Protein AF-D0R323-F1 (afdb_monomer)

pLDDT: mean 94.89, std 7.04, range [64.5, 98.75]

Structure (mmCIF, N/CA/C/O backbone):
data_AF-D0R323-F1
#
_entry.id   AF-D0R323-F1
#
loop_
_atom_site.group_PDB
_atom_site.id
_atom_site.type_symbol
_atom_site.label_atom_id
_atom_site.label_alt_id
_atom_site.label_comp_id
_atom_site.label_asym_id
_atom_site.label_entity_id
_atom_site.label_seq_id
_atom_site.pdbx_PDB_ins_code
_atom_site.Cartn_x
_atom_site.Cartn_y
_atom_site.Cartn_z
_atom_site.occupancy
_atom_site.B_iso_or_equiv
_atom_site.auth_seq_id
_atom_site.auth_comp_id
_atom_site.auth_asym_id
_atom_site.auth_atom_id
_atom_site.pdbx_PDB_model_num
ATOM 1 N N . MET A 1 1 ? 4.455 1.719 27.525 1.00 64.50 1 MET A N 1
ATOM 2 C CA . MET A 1 1 ? 4.922 1.359 26.166 1.00 64.50 1 MET A CA 1
ATOM 3 C C . MET A 1 1 ? 4.490 2.442 25.193 1.00 64.50 1 MET A C 1
ATOM 5 O O . MET A 1 1 ? 3.325 2.818 25.219 1.00 64.50 1 MET A O 1
ATOM 9 N N . LYS A 1 2 ? 5.410 2.971 24.379 1.00 74.00 2 LYS A N 1
ATOM 10 C CA . LYS A 1 2 ? 5.092 3.949 23.328 1.00 74.00 2 LYS A CA 1
ATOM 11 C C . LYS A 1 2 ? 4.549 3.183 22.117 1.00 74.00 2 LYS A C 1
ATOM 13 O O . LYS A 1 2 ? 5.197 2.240 21.671 1.00 74.00 2 LYS A O 1
ATOM 18 N N . ARG A 1 3 ? 3.359 3.539 21.622 1.00 79.44 3 ARG A N 1
ATOM 19 C CA . ARG A 1 3 ? 2.848 2.988 20.358 1.00 79.44 3 ARG A CA 1
ATOM 20 C C . ARG A 1 3 ? 3.698 3.550 19.218 1.00 79.44 3 ARG A C 1
ATOM 22 O O . ARG A 1 3 ? 3.858 4.762 19.129 1.00 79.44 3 ARG A O 1
ATOM 29 N N . ILE A 1 4 ? 4.290 2.663 18.419 1.00 87.12 4 ILE A N 1
ATOM 30 C CA . ILE A 1 4 ? 5.139 3.020 17.268 1.00 87.12 4 ILE A CA 1
ATOM 31 C C . ILE A 1 4 ? 4.281 3.482 16.080 1.00 87.12 4 ILE A C 1
ATOM 33 O O . ILE A 1 4 ? 4.727 4.307 15.292 1.00 87.12 4 ILE A O 1
ATOM 37 N N . LEU A 1 5 ? 3.040 2.996 15.990 1.00 85.88 5 LEU A N 1
ATOM 38 C CA . LEU A 1 5 ? 2.075 3.357 14.955 1.00 85.88 5 LEU A CA 1
ATOM 39 C C . LEU A 1 5 ? 0.865 4.053 15.586 1.00 85.88 5 LEU A C 1
ATOM 41 O O . LEU A 1 5 ? 0.327 3.573 16.590 1.00 85.88 5 LEU A O 1
ATOM 45 N N . ASP A 1 6 ? 0.440 5.164 14.986 1.00 89.94 6 ASP A N 1
ATOM 46 C CA . ASP A 1 6 ? -0.778 5.888 15.357 1.00 89.94 6 ASP A CA 1
ATOM 47 C C . ASP A 1 6 ? -1.979 5.329 14.581 1.00 89.94 6 ASP A C 1
ATOM 49 O O . ASP A 1 6 ? -2.386 5.842 13.542 1.00 89.94 6 ASP A O 1
ATOM 53 N N . ILE A 1 7 ? -2.482 4.186 15.049 1.00 92.00 7 ILE A N 1
ATOM 54 C CA . ILE A 1 7 ? -3.579 3.436 14.429 1.00 92.00 7 ILE A CA 1
ATOM 55 C C . ILE A 1 7 ? -4.631 3.072 15.478 1.00 92.00 7 ILE A C 1
ATOM 57 O O . ILE A 1 7 ? -4.315 2.622 16.582 1.00 92.00 7 ILE A O 1
ATOM 61 N N . ASN A 1 8 ? -5.901 3.259 15.119 1.00 94.12 8 ASN A N 1
ATOM 62 C CA . ASN A 1 8 ? -7.075 2.962 15.949 1.00 94.12 8 ASN A CA 1
ATOM 63 C C . ASN A 1 8 ? -7.944 1.822 15.380 1.00 94.12 8 ASN A C 1
ATOM 65 O O . ASN A 1 8 ? -9.040 1.573 15.878 1.00 94.12 8 ASN A O 1
ATOM 69 N N . GLN A 1 9 ? -7.449 1.135 14.351 1.00 94.19 9 GLN A N 1
ATOM 70 C CA . GLN A 1 9 ? -8.111 0.042 13.642 1.00 94.19 9 GLN A CA 1
ATOM 71 C C . GLN A 1 9 ? -7.125 -1.107 13.401 1.00 94.19 9 GLN A C 1
ATOM 73 O O . GLN A 1 9 ? -5.910 -0.896 13.402 1.00 94.19 9 GLN A O 1
ATOM 78 N N . PHE A 1 10 ? -7.642 -2.322 13.194 1.00 96.19 10 PHE A N 1
ATOM 79 C CA . PHE A 1 10 ? -6.815 -3.454 12.774 1.00 96.19 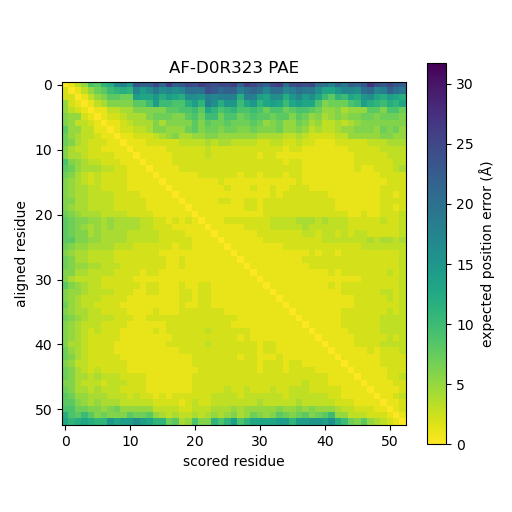10 PHE A CA 1
ATOM 80 C C . PHE A 1 10 ? -6.216 -3.193 11.395 1.00 96.19 10 PHE A C 1
ATOM 82 O O . PHE A 1 10 ? -6.901 -2.686 10.505 1.00 96.19 10 PHE A O 1
ATOM 89 N N . LEU A 1 11 ? -4.951 -3.572 11.225 1.00 97.06 11 LEU A N 1
ATOM 90 C CA . LEU A 1 11 ? -4.299 -3.534 9.925 1.00 97.06 11 LEU A CA 1
ATOM 91 C C . LEU A 1 11 ? -4.828 -4.679 9.060 1.00 97.06 11 LEU A C 1
ATOM 93 O O . LEU A 1 11 ? -4.929 -5.817 9.518 1.00 97.06 11 LEU A O 1
ATOM 97 N N . HIS A 1 12 ? -5.171 -4.363 7.821 1.00 98.06 12 HIS A N 1
ATOM 98 C CA . HIS A 1 12 ? -5.718 -5.286 6.843 1.00 98.06 12 HIS A CA 1
ATOM 99 C C . HIS A 1 12 ? -5.140 -4.962 5.464 1.00 98.06 12 HIS A C 1
ATOM 101 O O . HIS A 1 12 ? -5.271 -3.839 4.969 1.00 98.06 12 HIS A O 1
ATOM 107 N N . GLY A 1 13 ? -4.495 -5.961 4.869 1.00 97.81 13 GLY A N 1
ATOM 108 C CA . GLY A 1 13 ? -3.822 -5.889 3.579 1.00 97.81 13 GLY A CA 1
ATOM 109 C C . GLY A 1 13 ? -2.690 -6.908 3.520 1.00 97.81 13 GLY A C 1
ATOM 110 O O . GLY A 1 13 ? -2.827 -8.001 4.069 1.00 97.81 13 GLY A O 1
ATOM 111 N N . GLY A 1 14 ? -1.584 -6.559 2.871 1.00 98.44 14 GLY A N 1
ATOM 112 C CA . GLY A 1 14 ? -0.455 -7.465 2.682 1.00 98.44 14 GLY A CA 1
ATOM 113 C C . GLY A 1 14 ? 0.647 -6.838 1.840 1.00 98.44 14 GLY A C 1
ATOM 114 O O . GLY A 1 14 ? 0.750 -5.614 1.752 1.00 98.44 14 GLY A O 1
ATOM 115 N N . ASP A 1 15 ? 1.465 -7.684 1.233 1.00 98.62 15 ASP A N 1
ATOM 116 C CA . ASP A 1 15 ? 2.571 -7.255 0.385 1.00 98.62 15 ASP A CA 1
ATOM 117 C C . ASP A 1 15 ? 2.037 -6.610 -0.900 1.00 98.62 15 ASP A C 1
ATOM 119 O O . ASP A 1 15 ? 1.137 -7.138 -1.555 1.00 98.62 15 ASP A O 1
ATOM 123 N N . TYR A 1 16 ? 2.584 -5.450 -1.249 1.00 98.62 16 TYR A N 1
ATOM 124 C CA . TYR A 1 16 ? 2.264 -4.717 -2.465 1.00 98.62 16 TYR A CA 1
ATOM 125 C C . TYR A 1 16 ? 3.563 -4.333 -3.169 1.00 98.62 16 TYR A C 1
ATOM 127 O O . TYR A 1 16 ? 4.426 -3.679 -2.582 1.00 98.62 16 TYR A O 1
ATOM 135 N N . ASN A 1 17 ? 3.691 -4.737 -4.433 1.00 98.06 17 ASN A N 1
ATOM 136 C CA . ASN A 1 17 ? 4.900 -4.570 -5.237 1.00 98.06 17 ASN A CA 1
ATOM 137 C C . ASN A 1 17 ? 4.664 -3.625 -6.434 1.00 98.06 17 ASN A C 1
ATOM 139 O O . ASN A 1 17 ? 4.692 -4.076 -7.584 1.00 98.06 17 ASN A O 1
ATOM 143 N N . PRO A 1 18 ? 4.412 -2.319 -6.205 1.00 97.50 18 PRO A N 1
ATOM 144 C CA . PRO A 1 18 ? 4.148 -1.363 -7.283 1.00 97.50 18 PRO A CA 1
ATOM 145 C C . PRO A 1 18 ? 5.339 -1.182 -8.231 1.00 97.50 18 PRO A C 1
ATOM 147 O O . PRO A 1 18 ? 5.158 -0.797 -9.381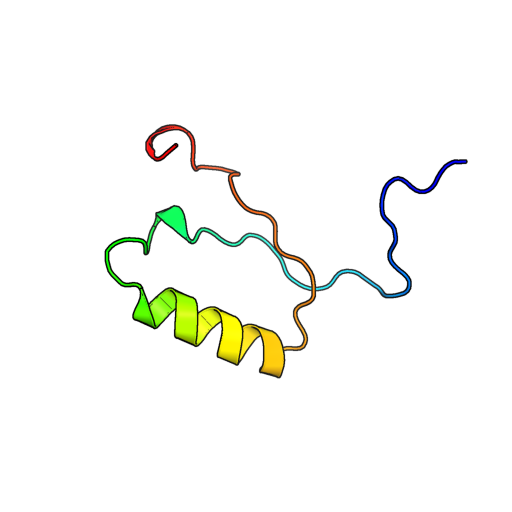 1.00 97.50 18 PRO A O 1
ATOM 150 N N . GLU A 1 19 ? 6.560 -1.471 -7.776 1.00 97.06 19 GLU A N 1
ATOM 151 C CA . GLU A 1 19 ? 7.788 -1.393 -8.574 1.00 97.06 19 GLU A CA 1
ATOM 152 C C . GLU A 1 19 ? 7.814 -2.342 -9.776 1.00 97.06 19 GLU A C 1
ATOM 154 O O . GLU A 1 19 ? 8.595 -2.145 -10.709 1.00 97.06 19 GLU A O 1
ATOM 159 N N . GLN A 1 20 ? 6.963 -3.370 -9.767 1.00 97.31 20 GLN A N 1
ATOM 160 C CA . GLN A 1 20 ? 6.793 -4.290 -10.890 1.00 97.31 20 GLN A CA 1
ATOM 161 C C . GLN A 1 20 ? 5.894 -3.706 -11.992 1.00 97.31 20 GLN A C 1
ATOM 163 O O . GLN A 1 20 ? 5.885 -4.234 -13.099 1.00 97.31 20 GLN A O 1
ATOM 168 N N . TRP A 1 21 ? 5.188 -2.606 -11.705 1.00 97.50 21 TRP A N 1
ATOM 169 C CA . TRP A 1 21 ? 4.141 -2.016 -12.547 1.00 97.50 21 TRP A CA 1
ATOM 170 C C . TRP A 1 21 ? 4.382 -0.534 -12.877 1.00 97.50 21 TRP A C 1
ATOM 172 O O . TRP A 1 21 ? 3.461 0.170 -13.277 1.00 97.50 21 TRP A O 1
ATOM 182 N N . TRP A 1 22 ? 5.610 -0.025 -12.728 1.00 94.19 22 TRP A N 1
ATOM 183 C CA . TRP A 1 22 ? 5.923 1.382 -13.039 1.00 94.19 22 TRP A CA 1
ATOM 184 C C . TRP A 1 22 ? 5.700 1.764 -14.504 1.00 94.19 22 TRP A C 1
ATOM 186 O O . TRP A 1 22 ? 5.368 2.914 -14.781 1.00 94.19 22 TRP A O 1
ATOM 196 N N . ASP A 1 23 ? 5.845 0.805 -15.417 1.00 97.25 23 ASP A N 1
ATOM 197 C CA . ASP A 1 23 ? 5.596 1.010 -16.845 1.00 97.25 23 ASP A CA 1
ATOM 198 C C . ASP A 1 23 ? 4.088 1.011 -17.187 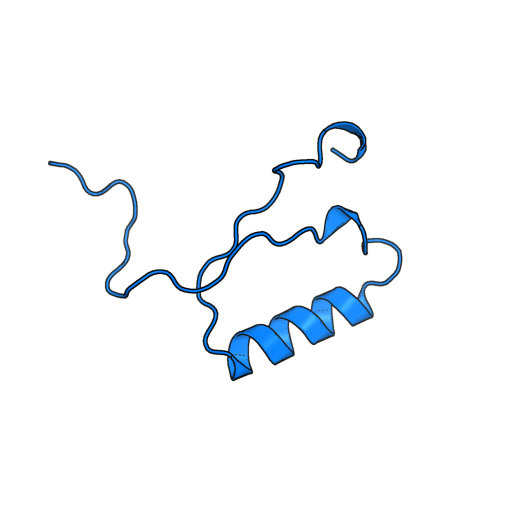1.00 97.25 23 ASP A C 1
ATOM 200 O O . ASP A 1 23 ? 3.715 1.356 -18.303 1.00 97.25 23 ASP A O 1
ATOM 204 N N . GLU A 1 24 ? 3.216 0.679 -16.223 1.00 98.12 24 GLU A N 1
ATOM 205 C CA . GLU A 1 24 ? 1.760 0.538 -16.380 1.00 98.12 24 GLU A CA 1
ATOM 206 C C . GLU A 1 24 ? 1.005 1.291 -15.257 1.00 98.12 24 GLU A C 1
ATOM 208 O O . GLU A 1 24 ? 0.368 0.679 -14.391 1.00 98.12 24 GLU A O 1
ATOM 213 N N . PRO A 1 25 ? 1.048 2.639 -15.224 1.00 95.62 25 PRO A N 1
ATOM 214 C CA . PRO A 1 25 ? 0.509 3.436 -14.114 1.00 95.62 25 PRO A CA 1
ATOM 215 C C . PRO A 1 25 ? -1.003 3.26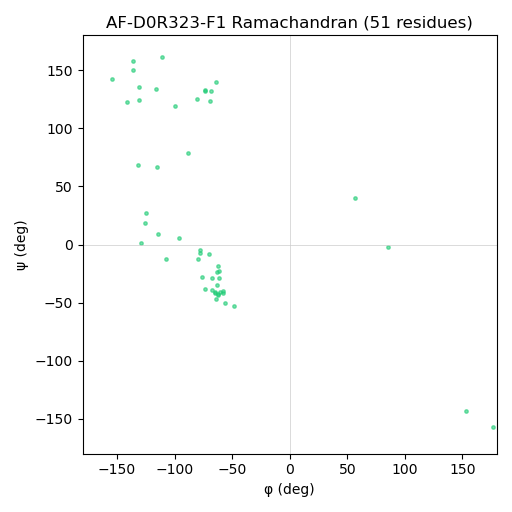4 -13.889 1.00 95.62 25 PRO A C 1
ATOM 217 O O . PRO A 1 25 ? -1.494 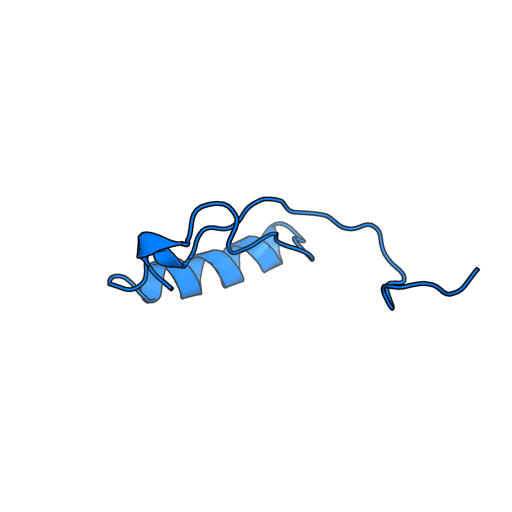3.487 -12.779 1.00 95.62 25 PRO A O 1
ATOM 220 N N . ASP A 1 26 ? -1.749 2.838 -14.909 1.00 98.44 26 ASP A N 1
ATOM 221 C CA . ASP A 1 26 ? -3.181 2.558 -14.790 1.00 98.44 26 ASP A CA 1
ATOM 222 C C . ASP A 1 26 ? -3.477 1.338 -13.905 1.00 98.44 26 ASP A C 1
ATOM 224 O O . ASP A 1 26 ? -4.504 1.326 -13.223 1.00 98.44 26 ASP A O 1
ATOM 228 N N . VAL A 1 27 ? -2.558 0.366 -13.826 1.00 98.44 27 VAL A N 1
ATOM 229 C CA . VAL A 1 27 ? -2.663 -0.769 -12.893 1.00 98.44 27 VAL A CA 1
ATOM 230 C C . VAL A 1 27 ? -2.606 -0.264 -11.454 1.00 98.44 27 VAL A C 1
ATOM 232 O O . VAL A 1 27 ? -3.488 -0.576 -10.661 1.00 98.44 27 VAL A O 1
ATOM 235 N N . ILE A 1 28 ? -1.655 0.622 -11.141 1.00 98.06 28 ILE A N 1
ATOM 236 C CA . ILE A 1 28 ? -1.524 1.221 -9.803 1.00 98.06 28 ILE A CA 1
ATOM 237 C C . ILE A 1 28 ? -2.790 2.013 -9.434 1.00 98.06 28 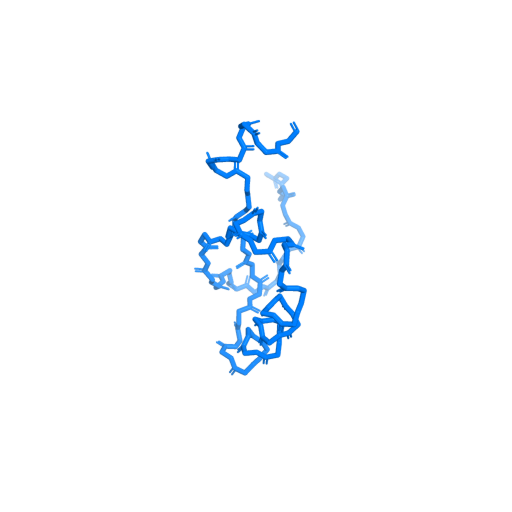ILE A C 1
ATOM 239 O O . ILE A 1 28 ? -3.281 1.935 -8.305 1.00 98.06 28 ILE A O 1
ATOM 243 N N . ASN A 1 29 ? -3.360 2.763 -10.382 1.00 98.06 29 ASN A N 1
ATOM 244 C CA . ASN A 1 29 ? -4.619 3.483 -10.165 1.00 98.06 29 ASN A CA 1
ATOM 245 C C . ASN A 1 29 ? -5.782 2.523 -9.865 1.00 98.06 29 ASN A C 1
ATOM 247 O O . ASN A 1 29 ? -6.585 2.771 -8.956 1.00 98.06 29 ASN A O 1
ATOM 251 N N . GLN A 1 30 ? -5.870 1.424 -10.615 1.00 98.75 30 GLN A N 1
ATOM 252 C CA . GLN A 1 30 ? -6.875 0.388 -10.410 1.00 98.75 30 GLN A CA 1
ATOM 253 C C . GLN A 1 30 ? -6.700 -0.308 -9.056 1.00 98.75 30 GLN A C 1
ATOM 255 O O . GLN A 1 30 ? -7.695 -0.513 -8.355 1.00 98.75 30 GLN A O 1
ATOM 260 N N . ASP A 1 31 ? -5.463 -0.589 -8.647 1.00 98.56 31 ASP A N 1
ATOM 261 C CA . ASP A 1 31 ? -5.140 -1.185 -7.352 1.00 98.56 31 ASP A CA 1
ATOM 262 C C . ASP A 1 31 ? -5.695 -0.335 -6.209 1.00 98.56 31 ASP A C 1
ATOM 264 O O . ASP A 1 31 ? -6.460 -0.839 -5.389 1.00 98.56 31 ASP A O 1
ATOM 268 N N . PHE A 1 32 ? -5.443 0.979 -6.186 1.00 98.25 32 PHE A N 1
ATOM 269 C CA . PHE A 1 32 ? -5.989 1.853 -5.137 1.00 98.25 32 PHE A CA 1
ATOM 270 C C . PHE A 1 32 ? -7.525 1.919 -5.139 1.00 98.25 32 PHE A C 1
ATOM 272 O O . PHE A 1 32 ? -8.147 1.987 -4.070 1.00 98.25 32 PHE A O 1
ATOM 279 N N . ALA A 1 33 ? -8.160 1.867 -6.314 1.00 98.56 33 ALA A N 1
ATOM 280 C CA . ALA A 1 33 ? -9.615 1.800 -6.413 1.00 98.56 33 ALA A CA 1
ATOM 281 C C . ALA A 1 33 ? -10.167 0.488 -5.825 1.00 98.56 33 ALA A C 1
ATOM 283 O O . ALA A 1 33 ? -11.166 0.509 -5.097 1.00 98.56 33 ALA A O 1
ATOM 284 N N . LEU A 1 34 ? -9.510 -0.642 -6.096 1.00 98.75 34 LEU A N 1
ATOM 285 C CA . LEU A 1 34 ? -9.882 -1.960 -5.579 1.00 98.75 34 LEU A CA 1
ATOM 286 C C . LEU A 1 34 ? -9.551 -2.111 -4.088 1.00 98.75 34 LEU A C 1
ATOM 288 O O . LEU A 1 34 ? -10.370 -2.637 -3.338 1.00 98.75 34 LEU A O 1
ATOM 292 N N . PHE A 1 35 ? -8.427 -1.573 -3.614 1.00 98.75 35 PHE A N 1
ATOM 293 C CA . PHE A 1 35 ? -8.045 -1.552 -2.199 1.00 98.75 35 PHE A CA 1
ATOM 294 C C . PHE A 1 35 ? -9.102 -0.849 -1.352 1.00 98.75 35 PHE A C 1
ATOM 296 O O . PHE A 1 35 ? -9.488 -1.347 -0.292 1.00 98.75 35 PHE A O 1
ATOM 303 N N . LYS A 1 36 ? -9.648 0.264 -1.856 1.00 98.44 36 LYS A N 1
ATOM 304 C CA . LYS A 1 36 ? -10.759 0.965 -1.209 1.00 98.44 36 LYS A CA 1
ATOM 305 C C . LYS A 1 36 ? -12.015 0.093 -1.113 1.00 98.44 36 LYS A C 1
ATOM 307 O O . LYS A 1 36 ? -12.662 0.084 -0.067 1.00 98.44 36 LYS A O 1
ATOM 312 N N . GLN A 1 37 ? -12.353 -0.652 -2.168 1.00 98.62 37 GLN A N 1
ATOM 313 C CA . GLN A 1 37 ? -13.501 -1.571 -2.171 1.00 98.62 37 GLN A CA 1
ATOM 314 C C . GLN A 1 37 ? -13.289 -2.755 -1.213 1.00 98.62 37 GLN A C 1
ATOM 316 O O . GLN A 1 37 ? -14.208 -3.135 -0.489 1.00 98.62 37 GLN A O 1
ATOM 321 N N . ALA A 1 38 ? -12.063 -3.281 -1.151 1.00 98.62 38 ALA A N 1
ATOM 322 C CA . ALA A 1 38 ? -11.658 -4.382 -0.279 1.00 98.62 38 ALA A CA 1
ATOM 323 C C . ALA A 1 38 ? -11.410 -3.966 1.183 1.00 98.62 38 ALA A C 1
ATOM 325 O O . ALA A 1 38 ? -11.161 -4.823 2.032 1.00 98.62 38 ALA A O 1
ATOM 326 N N . LYS A 1 39 ? -11.483 -2.665 1.498 1.00 98.00 39 LYS A N 1
ATOM 327 C CA . LYS A 1 39 ? -11.157 -2.106 2.821 1.00 98.00 39 LYS A CA 1
ATOM 328 C C . LYS A 1 39 ? -9.730 -2.464 3.267 1.00 98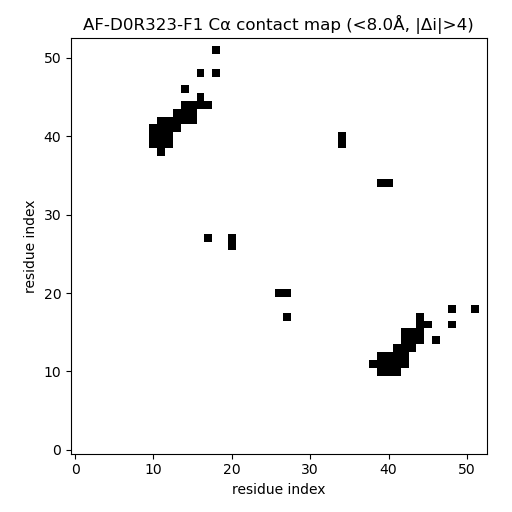.00 39 LYS A C 1
ATOM 330 O O . LYS A 1 39 ? -9.503 -2.785 4.434 1.00 98.00 39 LYS A O 1
ATOM 335 N N . ILE A 1 40 ? -8.777 -2.431 2.336 1.00 98.50 40 ILE A N 1
ATOM 336 C CA . ILE A 1 40 ? -7.344 -2.490 2.645 1.00 98.50 40 ILE A CA 1
ATOM 337 C C . ILE A 1 40 ? -6.935 -1.140 3.240 1.00 98.50 40 ILE A C 1
ATOM 339 O O . ILE A 1 40 ? -7.286 -0.086 2.711 1.00 98.50 40 ILE A O 1
ATOM 343 N N . ASN A 1 41 ? -6.215 -1.170 4.358 1.00 96.69 41 ASN A N 1
ATOM 344 C CA . ASN A 1 41 ? -5.776 0.028 5.079 1.00 96.69 41 ASN A CA 1
ATOM 345 C C . ASN A 1 41 ? -4.271 0.029 5.392 1.00 96.69 41 ASN A C 1
ATOM 347 O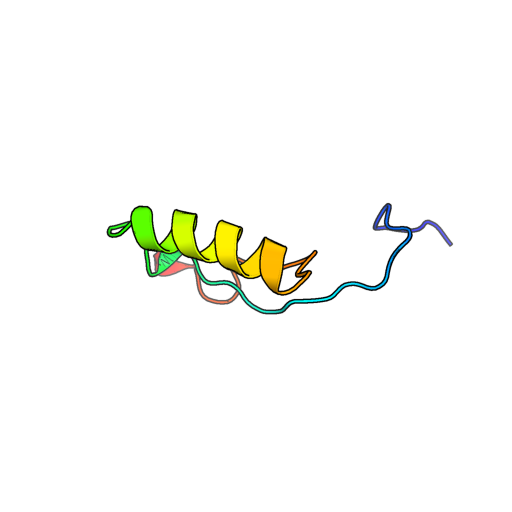 O . ASN A 1 41 ? -3.772 0.960 6.021 1.00 96.69 41 ASN A O 1
ATOM 351 N N . THR A 1 42 ? -3.536 -1.003 4.980 1.00 97.50 42 THR A N 1
ATOM 352 C CA . THR A 1 42 ? -2.081 -1.099 5.130 1.00 97.50 42 THR A CA 1
ATOM 353 C C . THR A 1 42 ? -1.522 -2.008 4.050 1.00 97.50 42 THR A C 1
ATOM 355 O O . THR A 1 42 ? -2.134 -3.019 3.724 1.00 97.50 42 THR A O 1
ATOM 358 N N . VAL A 1 43 ? -0.350 -1.670 3.520 1.00 98.31 43 VAL A N 1
ATOM 359 C CA . VAL A 1 43 ? 0.411 -2.534 2.615 1.00 98.31 43 VAL A CA 1
ATOM 360 C C . VAL A 1 43 ? 1.887 -2.521 2.995 1.00 98.31 43 VAL A C 1
ATOM 362 O O . VAL A 1 43 ? 2.385 -1.517 3.508 1.00 98.31 43 VAL A O 1
ATOM 365 N N . THR A 1 44 ? 2.581 -3.622 2.730 1.00 98.31 44 THR A N 1
ATOM 366 C CA . THR A 1 44 ? 4.034 -3.723 2.885 1.00 98.31 44 THR A CA 1
ATOM 367 C C . THR A 1 44 ? 4.677 -3.562 1.517 1.00 98.31 44 THR A C 1
ATOM 369 O O . THR A 1 44 ? 4.418 -4.354 0.618 1.00 98.31 44 THR A O 1
ATOM 372 N N . VAL A 1 45 ? 5.517 -2.546 1.350 1.00 97.94 45 VAL A N 1
ATOM 373 C CA . VAL A 1 45 ? 6.230 -2.272 0.094 1.00 97.94 45 VAL A CA 1
ATOM 374 C C . VAL A 1 45 ? 7.723 -2.531 0.268 1.00 97.94 45 VAL A C 1
ATOM 376 O O . VAL A 1 45 ? 8.227 -2.542 1.391 1.00 97.94 45 VAL A O 1
ATOM 379 N N . GLY A 1 46 ? 8.457 -2.711 -0.830 1.00 97.19 46 GLY A N 1
ATOM 380 C CA . GLY A 1 46 ? 9.922 -2.715 -0.779 1.00 97.19 46 GLY A CA 1
ATOM 381 C C . GLY A 1 46 ? 10.581 -4.055 -0.438 1.00 97.19 46 GLY A C 1
ATOM 382 O O . GLY A 1 46 ? 11.807 -4.120 -0.415 1.00 97.19 46 GLY A O 1
ATOM 383 N N . ILE A 1 47 ? 9.813 -5.122 -0.174 1.00 98.12 47 ILE A N 1
ATOM 384 C CA . ILE A 1 47 ? 10.348 -6.406 0.330 1.00 98.12 47 ILE A CA 1
ATOM 385 C C . ILE A 1 47 ? 11.391 -7.005 -0.625 1.00 98.12 47 ILE A C 1
ATOM 387 O O . ILE A 1 47 ? 12.419 -7.511 -0.180 1.00 98.12 47 ILE A O 1
ATOM 391 N N . PHE A 1 48 ? 11.150 -6.907 -1.936 1.00 97.19 48 PHE A N 1
ATOM 392 C CA . PHE A 1 48 ? 12.023 -7.453 -2.983 1.00 97.19 48 PHE A CA 1
ATOM 393 C C . PHE A 1 48 ? 12.466 -6.398 -4.000 1.00 97.19 48 PHE A C 1
ATOM 395 O O . PHE A 1 48 ? 12.767 -6.714 -5.149 1.00 97.19 48 PHE A O 1
AT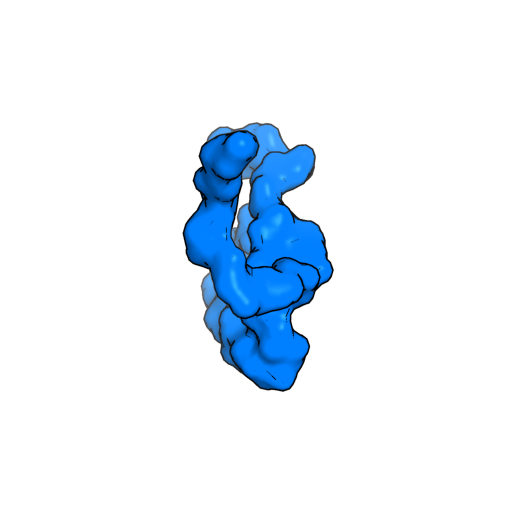OM 402 N N . SER A 1 49 ? 12.520 -5.132 -3.590 1.00 97.50 49 SER A N 1
ATOM 403 C CA . SER A 1 49 ? 12.675 -4.020 -4.532 1.00 97.50 49 SER A CA 1
ATOM 404 C C . SER A 1 49 ? 14.117 -3.545 -4.710 1.00 97.50 49 SER A C 1
ATOM 406 O O . SER A 1 49 ? 14.327 -2.579 -5.429 1.00 97.50 49 SER A O 1
ATOM 408 N N . TRP A 1 50 ? 15.121 -4.207 -4.117 1.00 97.25 50 TRP A N 1
ATOM 409 C CA . TRP A 1 50 ? 16.517 -3.732 -4.136 1.00 97.25 50 TRP A CA 1
ATOM 410 C C . TRP A 1 50 ? 16.987 -3.334 -5.544 1.00 97.25 50 TRP A C 1
ATOM 412 O O . TRP A 1 50 ? 17.418 -2.208 -5.740 1.00 97.25 50 TRP A O 1
ATOM 422 N N . ALA A 1 51 ? 16.849 -4.202 -6.548 1.00 95.31 51 ALA A N 1
ATOM 423 C CA . ALA A 1 51 ? 17.329 -3.912 -7.905 1.00 95.31 51 ALA A CA 1
ATOM 424 C C . ALA A 1 51 ? 16.529 -2.826 -8.662 1.00 95.31 51 ALA A C 1
ATOM 426 O O . ALA A 1 51 ? 16.918 -2.447 -9.765 1.00 95.31 51 ALA A O 1
ATOM 427 N N . LYS A 1 52 ? 15.396 -2.377 -8.111 1.00 88.19 52 LYS A N 1
ATOM 428 C CA . LYS A 1 52 ? 14.509 -1.358 -8.688 1.00 88.19 52 LYS A CA 1
ATOM 429 C C . LYS A 1 52 ? 14.576 -0.016 -7.943 1.00 88.19 52 LYS A C 1
ATOM 431 O O . LYS A 1 52 ? 14.040 0.953 -8.471 1.00 88.19 52 LYS A O 1
ATOM 436 N N . LEU A 1 53 ? 15.189 0.034 -6.755 1.00 74.31 53 LEU A N 1
ATOM 437 C CA . LEU A 1 53 ? 15.378 1.244 -5.941 1.00 74.31 53 LEU A CA 1
ATOM 438 C C . LEU A 1 53 ? 16.606 2.058 -6.365 1.00 74.31 53 LEU A C 1
ATOM 440 O O . LEU A 1 53 ? 17.584 1.456 -6.862 1.00 74.31 53 LEU A O 1
#

Secondary structure (DSSP, 8-state):
---SS--SS---EEE--GGGSTT-HHHHHHHHHHHHHHT--EEE--TT-GGG-

Radius of gyration: 13.5 Å; Cα contacts (8 Å, |Δi|>4): 33; chains: 1; bounding box: 31×13×43 Å

Foldseek 3Di:
DDDPDPDPDDADDEEDECLVCPVPVVVVVVVVVVCVVVVHDDYDYDPPCVVSD

Organism: Lactobacillus johnsonii (strain FI9785) (NCBI:txid633699)

Sequence (53 aa):
MKRILDINQFLHGGDYNPEQWWDEPDVINQDFALFKQAKINTVTVGIFSWAKL

Solvent-accessible surface area (backbone atoms only — not comparable to full-atom values): 3595 Å² total; per-residue (Å²): 134,84,76,91,65,100,71,94,67,84,83,35,70,47,83,45,68,64,85,82,38,69,94,41,61,66,56,58,54,49,48,55,58,49,32,61,74,71,63,44,78,44,70,47,65,65,89,85,35,70,95,78,106

Mean predicted aligned error: 3.53 Å

InterPro domains:
  IPR013529 Glycoside hydrolase, family 42, N-terminal [PF02449] (15-53)
  IPR017853 Glycoside hydrolase superfamily [SSF51445] (11-52)